Protein AF-A0A0D6AI55-F1 (afdb_monomer_lite)

Secondary structure (DSSP, 8-state):
-HHHHHHH-HHHHHHHHHHHHHHHHHHHHHHHHHHHHHHHHHHTT-GGGGHHHHHHHHTB-SS-B-TTTHHHHHHHHHHHHHHHHHHHHHHHHHHHHHHHHHHT-

Structure (mmCIF, N/CA/C/O backbone):
data_AF-A0A0D6AI55-F1
#
_entry.id   AF-A0A0D6AI55-F1
#
loop_
_atom_site.group_PDB
_atom_site.id
_atom_site.type_symbol
_atom_site.label_atom_id
_atom_site.label_alt_id
_atom_site.label_comp_id
_atom_site.label_asym_id
_atom_site.label_entity_id
_atom_site.label_seq_id
_atom_site.pdbx_PDB_ins_code
_atom_site.Cartn_x
_atom_site.Cartn_y
_atom_site.Cartn_z
_atom_site.occupancy
_atom_site.B_iso_or_equiv
_atom_site.auth_seq_id
_atom_site.auth_comp_id
_atom_site.auth_asym_id
_atom_site.auth_atom_id
_atom_site.pdbx_PDB_model_num
ATOM 1 N N . MET A 1 1 ? -14.470 15.682 18.096 1.00 45.25 1 MET A N 1
ATOM 2 C CA . MET A 1 1 ? -14.948 14.756 19.154 1.00 45.25 1 MET A CA 1
ATOM 3 C C . MET A 1 1 ? -15.449 13.388 18.642 1.00 45.25 1 MET A C 1
ATOM 5 O O . MET A 1 1 ? -15.304 12.420 19.370 1.00 45.25 1 MET A O 1
ATOM 9 N N . LYS A 1 2 ? -15.957 13.237 17.399 1.00 53.22 2 LYS A N 1
ATOM 10 C CA . LYS A 1 2 ? -16.385 11.923 16.842 1.00 53.22 2 LYS A CA 1
ATOM 11 C C . LYS A 1 2 ? -15.245 10.949 16.473 1.00 53.22 2 LYS A C 1
ATOM 13 O O . LYS A 1 2 ? -15.421 9.747 16.623 1.00 53.22 2 LYS A O 1
ATOM 18 N N . LEU A 1 3 ? -14.084 11.451 16.038 1.00 49.22 3 LEU A N 1
ATOM 19 C CA . LEU A 1 3 ? -12.944 10.617 15.608 1.00 49.22 3 LEU A CA 1
ATOM 20 C C . LEU A 1 3 ? -12.353 9.760 16.741 1.00 49.22 3 LEU A C 1
ATOM 22 O O . LEU A 1 3 ? -12.000 8.610 16.517 1.00 49.22 3 LEU A O 1
ATOM 26 N N . ILE A 1 4 ? -12.318 10.288 17.967 1.00 54.56 4 ILE A N 1
ATOM 27 C CA . ILE A 1 4 ? -11.790 9.577 19.144 1.00 54.56 4 ILE A CA 1
ATOM 28 C C . ILE A 1 4 ? -12.704 8.399 19.529 1.00 54.56 4 ILE A C 1
ATOM 30 O O . ILE A 1 4 ? -12.220 7.322 19.864 1.00 54.56 4 ILE A O 1
ATOM 34 N N . ASN A 1 5 ? -14.025 8.554 19.384 1.00 54.56 5 ASN A N 1
ATOM 35 C CA . ASN A 1 5 ? -14.988 7.478 19.650 1.00 54.56 5 ASN A CA 1
ATOM 36 C C . ASN A 1 5 ? -14.926 6.331 18.631 1.00 54.56 5 ASN A C 1
ATOM 38 O O . ASN A 1 5 ? -15.336 5.214 18.951 1.00 54.56 5 ASN A O 1
ATOM 42 N N . LEU A 1 6 ? -14.395 6.573 17.427 1.00 58.53 6 LEU A N 1
ATOM 43 C CA . LEU A 1 6 ? -14.207 5.521 16.429 1.00 58.53 6 LEU A CA 1
ATOM 44 C C . LEU A 1 6 ? -13.212 4.463 16.928 1.00 58.53 6 LEU A C 1
ATOM 46 O O . LEU A 1 6 ? -13.454 3.270 16.764 1.00 58.53 6 LEU A O 1
ATOM 50 N N . PHE A 1 7 ? -12.140 4.897 17.598 1.00 60.66 7 PHE A N 1
ATOM 51 C CA . PHE A 1 7 ? -11.102 4.008 18.125 1.00 60.66 7 PHE A CA 1
ATOM 52 C C . PHE A 1 7 ? -11.558 3.165 19.323 1.00 60.66 7 PHE A C 1
ATOM 54 O O . PHE A 1 7 ? -10.968 2.122 19.599 1.00 60.66 7 PHE A O 1
ATOM 61 N N . ASN A 1 8 ? -12.620 3.579 20.016 1.00 65.69 8 ASN A N 1
ATOM 62 C CA . ASN A 1 8 ? -13.104 2.878 21.205 1.00 65.69 8 ASN A CA 1
ATOM 63 C C . ASN A 1 8 ? -14.100 1.747 20.867 1.00 65.69 8 ASN A C 1
ATOM 65 O O . ASN A 1 8 ? -14.312 0.833 21.664 1.00 65.69 8 ASN A O 1
ATOM 69 N N . ASN A 1 9 ? -14.704 1.762 19.670 1.00 80.94 9 ASN A N 1
ATOM 70 C CA . ASN A 1 9 ? -15.678 0.753 19.244 1.00 80.94 9 ASN A CA 1
ATOM 71 C C . ASN A 1 9 ? -15.017 -0.379 18.439 1.00 80.94 9 ASN A C 1
ATOM 73 O O . ASN A 1 9 ? -14.918 -0.327 17.210 1.00 80.94 9 ASN A O 1
ATOM 77 N N . GLN A 1 10 ? -14.624 -1.452 19.133 1.00 81.38 10 GLN A N 1
ATOM 78 C CA . GLN A 1 10 ? -13.896 -2.579 18.533 1.00 81.38 10 GLN A CA 1
ATOM 79 C C . GLN A 1 10 ? -14.626 -3.234 17.348 1.00 81.38 10 GLN A C 1
ATOM 81 O O . GLN A 1 10 ? -13.990 -3.643 16.378 1.00 81.38 10 GLN A O 1
ATOM 86 N N . LYS A 1 11 ? -15.962 -3.351 17.404 1.00 86.12 11 LYS A N 1
ATOM 87 C CA . LYS A 1 11 ? -16.749 -3.985 16.330 1.00 86.12 11 LYS A CA 1
ATOM 88 C C . LYS A 1 11 ? -16.692 -3.156 15.049 1.00 86.12 11 LYS A C 1
ATOM 90 O O . LYS A 1 11 ? -16.495 -3.712 13.971 1.00 86.12 11 LYS A O 1
ATOM 95 N N . LEU A 1 12 ? -16.818 -1.837 15.185 1.00 87.38 12 LEU A N 1
ATOM 96 C CA . LEU A 1 12 ? -16.737 -0.909 14.063 1.00 87.38 12 LEU A CA 1
ATOM 97 C C . LEU A 1 12 ? -15.323 -0.869 13.474 1.00 87.38 12 LEU A C 1
ATOM 99 O O . LEU A 1 12 ? -15.184 -0.967 12.259 1.00 87.38 12 LEU A O 1
ATOM 103 N N . LEU A 1 13 ? -14.280 -0.822 14.311 1.00 88.19 13 LEU A N 1
ATOM 104 C CA . LEU A 1 13 ? -12.888 -0.890 13.846 1.00 88.19 13 LEU A CA 1
ATOM 105 C C . LEU A 1 13 ? -12.602 -2.163 13.043 1.00 88.19 13 LEU A C 1
ATOM 107 O O . LEU A 1 13 ? -12.014 -2.084 11.968 1.00 88.19 13 LEU A O 1
ATOM 111 N N . ARG A 1 14 ? -13.046 -3.333 13.526 1.00 90.44 14 ARG A N 1
ATOM 112 C CA . ARG A 1 14 ? -12.906 -4.605 12.791 1.00 90.44 14 ARG A CA 1
ATOM 113 C C . ARG A 1 14 ? -13.643 -4.571 11.457 1.00 90.44 14 ARG A C 1
ATOM 115 O O . ARG A 1 14 ? -13.119 -5.065 10.463 1.00 90.44 14 ARG A O 1
ATOM 122 N N . HIS A 1 15 ? -14.847 -4.001 11.435 1.00 92.19 15 HIS A N 1
ATOM 123 C CA . HIS A 1 15 ? -15.646 -3.893 10.220 1.00 92.19 15 HIS A CA 1
ATOM 124 C C . HIS A 1 15 ? -14.972 -2.993 9.176 1.00 92.19 15 HIS A C 1
ATOM 126 O O . HIS A 1 15 ? -14.776 -3.429 8.044 1.00 92.19 15 HIS A O 1
ATOM 132 N N . LEU A 1 16 ? -14.542 -1.794 9.583 1.00 91.38 16 LEU A N 1
ATOM 133 C CA . LEU A 1 16 ? -13.851 -0.838 8.717 1.00 91.38 16 LEU A CA 1
ATOM 134 C C . LEU A 1 16 ? -12.519 -1.391 8.209 1.00 91.38 16 LEU A C 1
ATOM 136 O O . LEU A 1 16 ? -12.269 -1.351 7.008 1.00 91.38 16 LEU A O 1
ATOM 140 N N . HIS A 1 17 ? -11.692 -1.962 9.092 1.00 92.94 17 HIS A N 1
ATOM 141 C CA . HIS A 1 17 ? -10.429 -2.585 8.692 1.00 92.94 17 HIS A CA 1
ATOM 142 C C . HIS A 1 17 ? -10.665 -3.679 7.646 1.00 92.94 17 HIS A C 1
ATOM 144 O O . HIS A 1 17 ? -10.012 -3.687 6.611 1.00 92.94 17 HIS A O 1
ATOM 150 N N . ARG A 1 18 ? -11.654 -4.557 7.858 1.00 93.81 18 ARG A N 1
ATOM 151 C CA . ARG A 1 18 ? -11.973 -5.644 6.922 1.00 93.81 18 ARG A CA 1
ATOM 152 C C . ARG A 1 18 ? -12.453 -5.146 5.556 1.00 93.81 18 ARG A C 1
ATOM 154 O O . ARG A 1 18 ? -12.178 -5.801 4.559 1.00 93.81 18 ARG A O 1
ATOM 161 N N . GLN A 1 19 ? -13.176 -4.029 5.502 1.00 94.31 19 GLN A N 1
ATOM 162 C CA . GLN A 1 19 ? -13.644 -3.442 4.240 1.00 94.31 19 GLN A CA 1
ATOM 163 C C . GLN A 1 19 ? -12.528 -2.714 3.487 1.00 94.31 19 GLN A C 1
ATOM 165 O O . GLN A 1 19 ? -12.413 -2.859 2.273 1.00 94.31 19 GLN A O 1
ATOM 170 N N . LEU A 1 20 ? -11.701 -1.946 4.200 1.00 93.69 20 LEU A N 1
ATOM 171 C CA . LEU A 1 20 ? -10.631 -1.146 3.601 1.00 93.69 20 LEU A CA 1
ATOM 172 C C . LEU A 1 20 ? -9.410 -1.986 3.216 1.00 93.69 20 LEU A C 1
ATOM 174 O O . LEU A 1 20 ? -8.753 -1.668 2.228 1.00 93.69 20 LEU A O 1
ATOM 178 N N . ALA A 1 21 ? -9.132 -3.065 3.955 1.00 94.44 21 ALA A N 1
ATOM 179 C CA . ALA A 1 21 ? -7.999 -3.956 3.718 1.00 94.44 21 ALA A CA 1
ATOM 180 C C . ALA A 1 21 ? -7.857 -4.398 2.259 1.00 94.44 21 ALA A C 1
ATOM 182 O O . ALA A 1 21 ? -6.824 -4.083 1.687 1.00 94.44 21 ALA A O 1
ATOM 183 N N . PRO A 1 22 ? -8.835 -5.042 1.599 1.00 93.75 22 PRO A N 1
ATOM 184 C CA . PRO A 1 22 ? -8.646 -5.491 0.218 1.00 93.75 22 PRO A CA 1
ATOM 185 C C . PRO A 1 22 ? -8.391 -4.334 -0.761 1.00 93.75 22 PRO A C 1
ATOM 187 O O . PRO A 1 22 ? -7.560 -4.466 -1.653 1.00 93.75 22 PRO A O 1
ATOM 190 N N . ILE A 1 23 ? -9.052 -3.188 -0.565 1.00 93.81 23 ILE A N 1
ATOM 191 C CA . ILE A 1 23 ? -8.925 -2.015 -1.444 1.00 93.81 23 ILE A CA 1
ATOM 192 C C . ILE A 1 23 ? -7.533 -1.385 -1.329 1.00 93.81 23 ILE A C 1
ATOM 194 O O . ILE A 1 23 ? -6.952 -0.984 -2.331 1.00 93.81 23 ILE A O 1
ATOM 198 N N . MET A 1 24 ? -6.999 -1.294 -0.111 1.00 94.69 24 MET A N 1
ATOM 199 C CA . MET A 1 24 ? -5.692 -0.691 0.161 1.00 94.69 24 MET A CA 1
ATOM 200 C C . MET A 1 24 ? -4.541 -1.677 -0.061 1.00 94.69 24 MET A C 1
ATOM 202 O O . MET A 1 24 ? -3.487 -1.289 -0.548 1.00 94.69 24 MET A O 1
ATOM 206 N N . LEU A 1 25 ? -4.728 -2.955 0.270 1.00 95.81 25 LEU A N 1
ATOM 207 C CA . LEU A 1 25 ? -3.690 -3.982 0.187 1.00 95.81 25 LEU A CA 1
ATOM 208 C C . LEU A 1 25 ? -3.382 -4.372 -1.262 1.00 95.81 25 LEU A C 1
ATOM 210 O O . LEU A 1 25 ? -2.232 -4.648 -1.579 1.00 95.81 25 LEU A O 1
ATOM 214 N N . LEU A 1 26 ? -4.382 -4.372 -2.147 1.00 94.94 26 LEU A N 1
ATOM 215 C CA . LEU A 1 26 ? -4.201 -4.707 -3.560 1.00 94.94 26 LEU A CA 1
ATOM 216 C C . LEU A 1 26 ? -3.136 -3.830 -4.253 1.00 94.94 26 LEU A C 1
ATOM 218 O O . LEU A 1 26 ? -2.168 -4.396 -4.765 1.00 94.94 26 LEU A O 1
ATOM 222 N N . PRO A 1 27 ? -3.232 -2.485 -4.259 1.00 93.56 27 PRO A N 1
ATOM 223 C CA . PRO A 1 27 ? -2.210 -1.643 -4.880 1.00 93.56 27 PRO A CA 1
ATOM 224 C C . PRO A 1 27 ? -0.860 -1.733 -4.150 1.00 93.56 27 PRO A C 1
ATOM 226 O O . PRO A 1 27 ? 0.185 -1.734 -4.804 1.00 93.56 27 PRO A O 1
ATOM 229 N N . ILE A 1 28 ? -0.856 -1.912 -2.822 1.00 96.56 28 ILE A N 1
ATOM 230 C CA . ILE A 1 28 ? 0.376 -2.103 -2.039 1.00 96.56 28 ILE A CA 1
ATOM 231 C C . ILE A 1 28 ? 1.111 -3.366 -2.495 1.00 96.56 28 ILE A C 1
ATOM 233 O O . ILE A 1 28 ? 2.317 -3.318 -2.725 1.00 96.56 28 ILE A O 1
ATOM 237 N N . LEU A 1 29 ? 0.399 -4.481 -2.672 1.00 96.94 29 LEU A N 1
ATOM 238 C CA . LEU A 1 29 ? 0.986 -5.736 -3.141 1.00 96.94 29 LEU A CA 1
ATOM 239 C C . LEU A 1 29 ? 1.528 -5.608 -4.560 1.00 96.94 29 LEU A C 1
ATOM 241 O O . LEU A 1 29 ? 2.645 -6.048 -4.813 1.00 96.94 29 LEU A O 1
ATOM 245 N N . ILE A 1 30 ? 0.782 -4.974 -5.469 1.00 95.75 30 ILE A N 1
ATOM 246 C CA . ILE A 1 30 ? 1.271 -4.721 -6.831 1.00 95.75 30 ILE A CA 1
ATOM 247 C C . ILE A 1 30 ? 2.583 -3.940 -6.769 1.00 95.75 30 ILE A C 1
ATOM 249 O O . ILE A 1 30 ? 3.557 -4.343 -7.389 1.00 95.75 30 ILE A O 1
ATOM 253 N N . THR A 1 31 ? 2.624 -2.868 -5.980 1.00 96.25 31 THR A N 1
ATOM 254 C CA . THR A 1 31 ? 3.799 -1.996 -5.825 1.00 96.25 31 THR A CA 1
ATOM 255 C C . THR A 1 31 ? 4.992 -2.739 -5.225 1.00 96.25 31 THR A C 1
ATOM 257 O O . THR A 1 31 ? 6.123 -2.562 -5.678 1.00 96.25 31 THR A O 1
ATOM 260 N N . LEU A 1 32 ? 4.740 -3.598 -4.234 1.00 97.19 32 LEU A N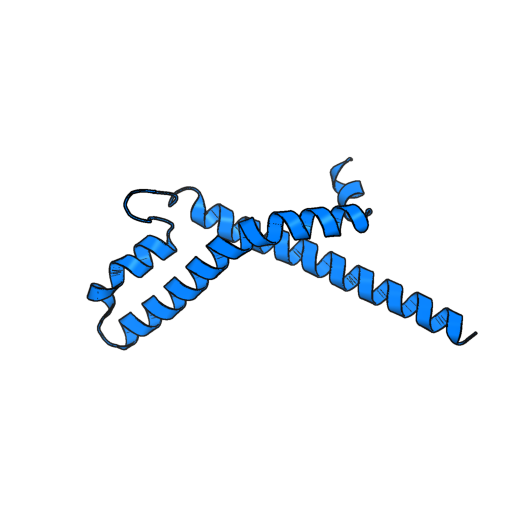 1
ATOM 261 C CA . LEU A 1 32 ? 5.747 -4.456 -3.616 1.00 97.19 32 LEU A CA 1
ATOM 262 C C . LEU A 1 32 ? 6.352 -5.414 -4.648 1.00 97.19 32 LEU A C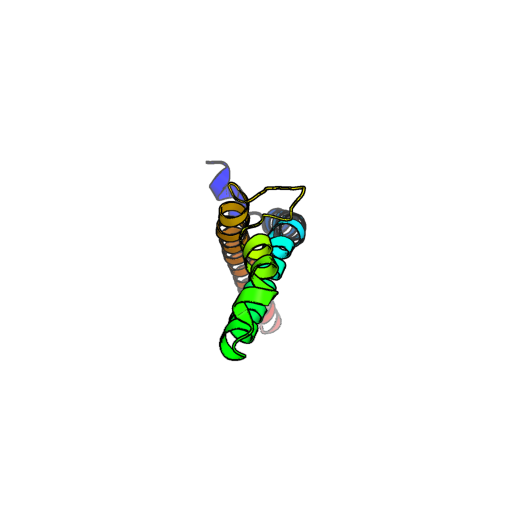 1
ATOM 264 O O . LEU A 1 32 ? 7.569 -5.455 -4.809 1.00 97.19 32 LEU A O 1
ATOM 268 N N . PHE A 1 33 ? 5.512 -6.162 -5.367 1.00 97.88 33 PHE A N 1
ATOM 269 C CA . PHE A 1 33 ? 5.983 -7.148 -6.337 1.00 97.88 33 PHE A CA 1
ATOM 270 C C . PHE A 1 33 ? 6.673 -6.502 -7.536 1.00 97.88 33 PHE A C 1
ATOM 272 O O . PHE A 1 33 ? 7.732 -6.974 -7.941 1.00 97.88 33 PHE A O 1
ATOM 279 N N . THR A 1 34 ? 6.129 -5.415 -8.087 1.00 97.06 34 THR A N 1
ATOM 280 C CA . THR A 1 34 ? 6.768 -4.713 -9.208 1.00 97.06 34 THR A CA 1
ATOM 281 C C . THR A 1 34 ? 8.103 -4.106 -8.803 1.00 97.06 34 THR A C 1
ATOM 283 O O . THR A 1 34 ? 9.038 -4.175 -9.590 1.00 97.06 34 THR A O 1
ATOM 286 N N . GLY A 1 35 ? 8.228 -3.586 -7.576 1.00 96.12 35 GLY A N 1
ATOM 287 C CA . GLY A 1 35 ? 9.501 -3.100 -7.043 1.00 96.12 35 GLY A CA 1
ATOM 288 C C . GLY A 1 35 ? 10.540 -4.216 -6.925 1.00 96.12 35 GLY A C 1
ATOM 289 O O . GLY A 1 35 ? 11.638 -4.085 -7.459 1.00 96.12 35 GLY A O 1
ATOM 290 N N . ILE A 1 36 ? 10.173 -5.343 -6.301 1.00 97.88 36 ILE A N 1
ATOM 291 C CA . ILE A 1 36 ? 11.064 -6.507 -6.149 1.00 97.88 36 ILE A CA 1
ATOM 292 C C . ILE A 1 36 ? 11.489 -7.055 -7.516 1.00 97.88 36 ILE A C 1
ATOM 294 O O . ILE A 1 36 ? 12.672 -7.290 -7.747 1.00 97.88 36 ILE A O 1
ATOM 298 N N . PHE A 1 37 ? 10.552 -7.257 -8.443 1.00 97.69 37 PHE A N 1
ATOM 299 C CA . PHE A 1 37 ? 10.875 -7.803 -9.761 1.00 97.69 37 PHE A CA 1
ATOM 300 C C . PHE A 1 37 ? 11.674 -6.834 -10.629 1.00 97.69 37 PHE A C 1
ATOM 302 O O . PHE A 1 37 ? 12.525 -7.284 -11.394 1.00 97.69 37 PHE A O 1
ATOM 309 N N . PHE A 1 38 ? 11.439 -5.526 -10.512 1.00 97.12 38 PHE A N 1
ATOM 310 C CA . PHE A 1 38 ? 12.215 -4.536 -11.250 1.00 97.12 38 PHE A CA 1
ATOM 311 C C . PHE A 1 38 ? 13.662 -4.505 -10.756 1.00 97.12 38 PHE A C 1
ATOM 313 O O . PHE A 1 38 ? 14.582 -4.526 -11.569 1.00 97.12 38 PHE A O 1
ATOM 320 N N . GLU A 1 39 ? 13.866 -4.573 -9.440 1.00 96.69 39 GLU A N 1
ATOM 321 C CA . GLU A 1 39 ? 15.198 -4.685 -8.845 1.00 96.69 39 GLU A CA 1
ATOM 322 C C . GLU A 1 39 ? 15.916 -5.962 -9.311 1.00 96.69 39 GLU A C 1
ATOM 324 O O . GLU A 1 39 ? 17.080 -5.925 -9.708 1.00 96.69 39 GLU A O 1
ATOM 329 N N . LEU A 1 40 ? 15.221 -7.103 -9.356 1.00 97.50 40 LEU A N 1
ATOM 330 C CA . LEU A 1 40 ? 15.787 -8.337 -9.911 1.00 97.50 40 LEU A CA 1
ATOM 331 C C . LEU A 1 40 ? 16.149 -8.197 -11.397 1.00 97.50 40 LEU A C 1
ATOM 333 O O . LEU A 1 40 ? 17.185 -8.705 -11.820 1.00 97.50 40 LEU A O 1
ATOM 337 N N . ALA A 1 41 ? 15.330 -7.502 -12.189 1.00 96.56 41 ALA A N 1
ATOM 338 C CA . ALA A 1 41 ? 15.607 -7.260 -13.602 1.00 96.56 41 ALA A CA 1
ATOM 339 C C . ALA A 1 41 ? 16.844 -6.375 -13.809 1.00 96.56 41 ALA A C 1
ATOM 341 O O . ALA A 1 41 ? 17.652 -6.673 -14.689 1.00 96.56 41 ALA A O 1
ATOM 342 N N . ILE A 1 42 ? 17.017 -5.330 -12.993 1.00 96.50 42 ILE A N 1
ATOM 343 C CA . ILE A 1 42 ? 18.224 -4.491 -12.998 1.00 96.50 42 ILE A CA 1
ATOM 344 C C . ILE A 1 42 ? 19.456 -5.342 -12.686 1.00 96.50 42 ILE A C 1
ATOM 346 O O . ILE A 1 42 ? 20.426 -5.306 -13.435 1.00 96.50 42 ILE A O 1
ATOM 350 N N . ASN A 1 43 ? 19.397 -6.167 -11.638 1.00 97.31 43 ASN A N 1
ATOM 351 C CA . ASN A 1 43 ? 20.517 -7.023 -11.235 1.00 97.31 43 ASN A CA 1
ATOM 352 C C . ASN A 1 43 ? 20.895 -8.088 -12.284 1.00 97.31 43 ASN A C 1
ATOM 354 O O . ASN A 1 43 ? 21.999 -8.624 -12.250 1.00 97.31 43 ASN A O 1
ATOM 358 N N . MET A 1 44 ? 20.000 -8.395 -13.227 1.00 96.31 44 MET A N 1
ATOM 359 C CA . MET A 1 44 ? 20.254 -9.293 -14.361 1.00 96.31 44 MET A CA 1
ATOM 360 C C . MET A 1 44 ? 20.658 -8.559 -15.650 1.00 96.31 44 MET A C 1
ATOM 362 O O . MET A 1 44 ? 20.652 -9.188 -16.708 1.00 96.31 44 MET A O 1
ATOM 366 N N . ASP A 1 45 ? 20.947 -7.255 -15.585 1.00 94.69 45 ASP A N 1
ATOM 367 C CA . ASP A 1 45 ? 21.230 -6.387 -16.742 1.00 94.69 45 ASP A CA 1
ATOM 368 C C . ASP A 1 45 ? 20.088 -6.369 -17.780 1.00 94.69 45 ASP A C 1
ATOM 370 O O . ASP A 1 45 ? 20.276 -6.261 -18.989 1.00 94.69 45 ASP A O 1
ATOM 374 N N . LYS A 1 46 ? 18.846 -6.531 -17.305 1.00 94.88 46 LYS A N 1
ATOM 375 C CA . LYS A 1 46 ? 17.625 -6.545 -18.128 1.00 94.88 46 LYS A CA 1
ATOM 376 C C . LYS A 1 46 ? 16.691 -5.377 -17.827 1.00 94.88 46 LYS A C 1
ATOM 378 O O . LYS A 1 46 ? 15.577 -5.376 -18.343 1.00 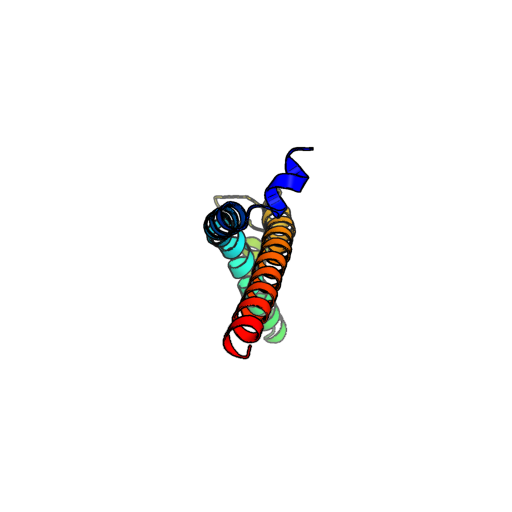94.88 46 LYS A O 1
ATOM 383 N N . GLY A 1 47 ? 17.107 -4.401 -17.018 1.00 91.75 47 GLY A N 1
ATOM 384 C CA . GLY A 1 47 ? 16.255 -3.304 -16.537 1.00 91.75 47 GLY A CA 1
ATOM 385 C C . GLY A 1 47 ? 15.457 -2.604 -17.645 1.00 91.75 47 GLY A C 1
ATOM 386 O O . GLY A 1 47 ? 14.247 -2.419 -17.504 1.00 91.75 47 GLY A O 1
ATOM 387 N N . ASP A 1 48 ? 16.097 -2.333 -18.784 1.00 93.50 48 ASP A N 1
ATOM 388 C CA . ASP A 1 48 ? 15.477 -1.662 -19.935 1.00 93.50 48 ASP A CA 1
ATOM 389 C C . ASP A 1 48 ? 14.289 -2.440 -20.522 1.00 93.50 48 ASP A C 1
ATOM 391 O O . ASP A 1 48 ? 13.269 -1.854 -20.891 1.00 93.50 48 ASP A O 1
ATOM 395 N N . ASN A 1 49 ? 14.357 -3.775 -20.525 1.00 95.00 49 ASN A N 1
ATOM 396 C CA . ASN A 1 49 ? 13.269 -4.636 -21.005 1.00 95.00 49 ASN A CA 1
ATOM 397 C C . ASN A 1 49 ? 12.058 -4.645 -20.053 1.00 95.00 49 ASN A C 1
ATOM 399 O O . ASN A 1 49 ? 10.961 -5.060 -20.432 1.00 95.00 49 ASN A O 1
ATOM 403 N N . PHE A 1 50 ? 12.247 -4.200 -18.809 1.00 95.81 50 PHE A N 1
ATOM 404 C CA . PHE A 1 50 ? 11.255 -4.265 -17.738 1.00 95.81 50 PHE A CA 1
ATOM 405 C C . PHE A 1 50 ? 10.826 -2.885 -17.223 1.00 95.81 50 PHE A C 1
ATOM 407 O O . PHE A 1 50 ? 10.195 -2.795 -16.173 1.00 95.81 50 PHE A O 1
ATOM 414 N N . LEU A 1 51 ? 11.052 -1.804 -17.980 1.00 94.94 51 LEU A N 1
ATOM 415 C CA . LEU A 1 51 ? 10.572 -0.456 -17.626 1.00 94.94 51 LEU A CA 1
ATOM 416 C C . LEU A 1 51 ? 9.051 -0.386 -17.398 1.00 94.94 51 LEU A C 1
ATOM 418 O O . LEU A 1 51 ? 8.568 0.448 -16.633 1.00 94.94 51 LEU A O 1
ATOM 422 N N . TRP A 1 52 ? 8.285 -1.294 -18.006 1.00 94.12 52 TRP A N 1
ATOM 423 C CA . TRP A 1 52 ? 6.846 -1.416 -17.773 1.00 94.12 52 TRP A CA 1
ATOM 424 C C . TRP A 1 52 ? 6.496 -1.826 -16.328 1.00 94.12 52 TRP A C 1
ATOM 426 O O . TRP A 1 52 ? 5.458 -1.386 -15.830 1.00 94.12 52 TRP A O 1
ATOM 436 N N . LEU A 1 53 ? 7.364 -2.565 -15.614 1.00 95.75 53 LEU A N 1
ATOM 437 C CA . LEU A 1 53 ? 7.196 -2.830 -14.173 1.00 95.75 53 LEU A CA 1
ATOM 438 C C . LEU A 1 53 ? 7.239 -1.529 -13.389 1.00 95.75 53 LEU A C 1
ATOM 440 O O . LEU A 1 53 ? 6.438 -1.336 -12.479 1.00 95.75 53 LEU A O 1
ATOM 444 N N . LEU A 1 54 ? 8.159 -0.634 -13.749 1.00 94.94 54 LEU A N 1
ATOM 445 C CA . LEU A 1 54 ? 8.300 0.653 -13.090 1.00 94.94 54 LEU A CA 1
ATOM 446 C C . LEU A 1 54 ? 7.094 1.563 -13.383 1.00 94.94 54 LEU A C 1
ATOM 448 O O . LEU A 1 54 ? 6.627 2.268 -12.489 1.00 94.94 54 LEU A O 1
ATOM 452 N N . SER A 1 55 ? 6.527 1.505 -14.593 1.00 94.94 55 SER A N 1
ATOM 453 C CA . SER A 1 55 ? 5.251 2.171 -14.892 1.00 94.94 55 SER A CA 1
ATOM 454 C C . SER A 1 55 ? 4.113 1.639 -14.017 1.00 94.94 55 SER A C 1
ATOM 456 O O . SER A 1 55 ? 3.415 2.430 -13.381 1.00 94.94 55 SER A O 1
ATOM 458 N N . TRP A 1 56 ? 3.966 0.316 -13.890 1.00 95.50 56 TRP A N 1
ATOM 459 C CA . TRP A 1 56 ? 2.950 -0.290 -13.017 1.00 95.50 56 TRP A CA 1
ATOM 460 C C . TRP A 1 56 ? 3.186 0.021 -11.537 1.00 95.50 56 TRP A C 1
ATOM 462 O O . TRP A 1 56 ? 2.235 0.289 -10.807 1.00 95.50 56 TRP A O 1
ATOM 472 N N . HIS A 1 57 ? 4.445 0.045 -11.095 1.00 95.88 57 HIS A N 1
ATOM 473 C CA . HIS A 1 57 ? 4.841 0.435 -9.741 1.00 95.88 57 HIS A CA 1
ATOM 474 C C . HIS A 1 57 ? 4.363 1.846 -9.388 1.00 95.88 57 HIS A C 1
ATOM 476 O O . HIS A 1 57 ? 3.891 2.083 -8.277 1.00 95.88 57 HIS A O 1
ATOM 482 N N . ARG A 1 58 ? 4.429 2.778 -10.344 1.00 95.19 58 ARG A N 1
ATOM 483 C CA . ARG A 1 58 ? 3.922 4.142 -10.164 1.00 95.19 58 ARG A CA 1
ATOM 484 C C . ARG A 1 58 ? 2.405 4.258 -10.323 1.00 95.19 58 ARG A C 1
ATOM 486 O O . ARG A 1 58 ? 1.865 5.312 -10.020 1.00 95.19 58 ARG A O 1
ATOM 493 N N . GLY A 1 59 ? 1.704 3.207 -10.748 1.00 95.12 59 GLY A N 1
ATOM 494 C CA . GLY A 1 59 ? 0.260 3.237 -11.006 1.00 95.12 59 GLY A CA 1
ATOM 495 C C . GLY A 1 59 ? -0.112 3.687 -12.420 1.00 95.12 59 GLY A C 1
ATOM 496 O O . GLY A 1 59 ? -1.255 4.069 -12.668 1.00 95.12 59 GLY A O 1
ATOM 497 N N . ASN A 1 60 ? 0.838 3.660 -13.353 1.00 95.62 60 ASN A N 1
ATOM 498 C CA . ASN A 1 60 ? 0.577 3.855 -14.771 1.00 95.62 60 ASN A CA 1
ATOM 499 C C . ASN A 1 60 ? 0.414 2.489 -15.454 1.00 95.62 60 ASN A C 1
ATOM 501 O O . ASN A 1 60 ? 1.390 1.798 -15.748 1.00 95.62 60 ASN A O 1
ATOM 505 N N . PHE A 1 61 ? -0.835 2.113 -15.727 1.00 93.00 61 PHE A N 1
ATOM 506 C CA . PHE A 1 61 ? -1.207 0.850 -16.372 1.00 93.00 61 PHE A CA 1
ATOM 507 C C . PHE A 1 61 ? -1.440 1.006 -17.885 1.00 93.00 61 PHE A C 1
ATOM 509 O O . PHE A 1 61 ? -2.186 0.237 -18.492 1.00 93.00 61 PHE A O 1
ATOM 516 N N . GLY A 1 62 ? -0.842 2.023 -18.512 1.00 90.25 62 GLY A N 1
ATOM 517 C CA . GLY A 1 62 ? -1.035 2.338 -19.926 1.00 90.25 62 GLY A CA 1
ATOM 518 C C . GLY A 1 62 ? -2.323 3.124 -20.156 1.00 90.25 62 GLY A C 1
ATOM 519 O O . GLY A 1 62 ? -2.296 4.350 -20.189 1.00 90.25 62 GLY A O 1
ATOM 520 N N . LEU A 1 63 ? -3.460 2.432 -20.291 1.00 90.06 63 LEU A N 1
ATOM 521 C CA . LEU A 1 63 ? -4.765 3.075 -20.534 1.00 90.06 63 LEU A CA 1
ATOM 522 C C . LEU A 1 63 ? -5.295 3.829 -19.307 1.00 90.06 63 LEU A C 1
ATOM 524 O O . LEU A 1 63 ? -6.046 4.793 -19.440 1.00 90.06 63 LEU A O 1
ATOM 528 N N . ILE A 1 64 ? -4.918 3.373 -18.112 1.00 92.44 64 ILE A N 1
ATOM 529 C CA . ILE A 1 64 ? -5.353 3.938 -16.836 1.00 92.44 64 ILE A CA 1
ATOM 530 C C . ILE A 1 64 ? -4.131 4.541 -16.152 1.00 92.44 64 ILE A C 1
ATOM 532 O O . ILE A 1 64 ? -3.217 3.817 -15.751 1.00 92.44 64 ILE A O 1
ATOM 536 N N . ASN A 1 65 ? -4.133 5.864 -15.995 1.00 93.94 65 ASN A N 1
ATOM 537 C CA . ASN A 1 65 ? -3.072 6.579 -15.302 1.00 93.94 65 ASN A CA 1
ATOM 538 C C . ASN A 1 65 ? -3.538 7.023 -13.909 1.00 93.94 65 ASN A C 1
ATOM 540 O O . ASN A 1 65 ? -4.284 7.991 -13.762 1.00 93.94 65 ASN A O 1
ATOM 544 N N . LEU A 1 66 ? -3.080 6.307 -12.883 1.00 94.19 66 LEU A N 1
ATOM 545 C CA . LEU A 1 66 ? -3.326 6.615 -11.475 1.00 94.19 66 LEU A CA 1
ATOM 546 C C . LEU A 1 66 ? -2.101 7.247 -10.805 1.00 94.19 66 LEU A C 1
ATOM 548 O O . LEU A 1 66 ? -2.130 7.450 -9.597 1.00 94.19 66 LEU A O 1
ATOM 552 N N . GLU A 1 67 ? -1.053 7.604 -11.550 1.00 94.56 67 GLU A N 1
ATOM 553 C CA . GLU A 1 67 ? 0.264 8.008 -11.029 1.00 94.56 67 GLU A CA 1
ATOM 554 C C . GLU A 1 67 ? 0.208 9.142 -10.002 1.00 94.56 67 GLU A C 1
ATOM 556 O O . GLU A 1 67 ? 0.959 9.157 -9.030 1.00 94.56 67 GLU A O 1
ATOM 561 N N . LYS A 1 68 ? -0.763 10.050 -10.143 1.00 93.69 68 LYS A N 1
ATOM 562 C CA . LYS A 1 68 ? -0.981 11.138 -9.186 1.00 93.69 68 LYS A CA 1
ATOM 563 C C . LYS A 1 68 ? -1.541 10.675 -7.838 1.00 93.69 68 LYS A C 1
ATOM 565 O O . LYS A 1 68 ? -1.246 11.297 -6.827 1.00 93.69 68 LYS A O 1
ATOM 570 N N . PHE A 1 69 ? -2.376 9.639 -7.808 1.00 93.31 69 PHE A N 1
ATOM 571 C CA . PHE A 1 69 ? -3.105 9.203 -6.607 1.00 93.31 69 PHE A CA 1
ATOM 572 C C . PHE A 1 69 ? -2.558 7.906 -6.013 1.00 93.31 69 PHE A C 1
ATOM 574 O O . PHE A 1 69 ? -2.675 7.678 -4.811 1.00 93.31 69 PHE A O 1
ATOM 581 N N . TYR A 1 70 ? -1.950 7.068 -6.843 1.00 93.00 70 TYR A N 1
ATOM 582 C CA . TYR A 1 70 ? -1.483 5.735 -6.499 1.00 93.00 70 TYR A CA 1
ATOM 583 C C . TYR A 1 70 ? -0.452 5.733 -5.354 1.00 93.00 70 TYR A C 1
ATOM 585 O O . TYR A 1 70 ? -0.650 4.983 -4.395 1.00 93.00 70 TYR A O 1
ATOM 593 N N . PRO A 1 71 ? 0.564 6.625 -5.331 1.00 93.50 71 PRO A N 1
ATOM 594 C CA . PRO A 1 71 ? 1.495 6.700 -4.203 1.00 93.50 71 PRO A CA 1
ATOM 595 C C . PRO A 1 71 ? 0.813 7.092 -2.887 1.00 93.50 71 PRO A C 1
ATOM 597 O O . PRO A 1 71 ? 1.143 6.551 -1.832 1.00 93.50 71 PRO A O 1
ATOM 600 N N . PHE A 1 72 ? -0.178 7.990 -2.936 1.00 94.44 72 PHE A N 1
ATOM 601 C CA . PHE A 1 72 ? -0.946 8.376 -1.750 1.00 94.44 72 PHE A CA 1
ATOM 602 C C . PHE A 1 72 ? -1.829 7.230 -1.257 1.00 94.44 72 PHE A C 1
ATOM 604 O O . PHE A 1 72 ? -1.899 7.000 -0.052 1.00 94.44 72 PHE A O 1
ATOM 611 N N . LEU A 1 73 ? -2.467 6.488 -2.168 1.00 94.00 73 LEU A N 1
ATOM 612 C CA . LEU A 1 73 ? -3.268 5.315 -1.821 1.00 94.00 73 LEU A CA 1
ATOM 613 C C . LEU A 1 73 ? -2.413 4.245 -1.134 1.00 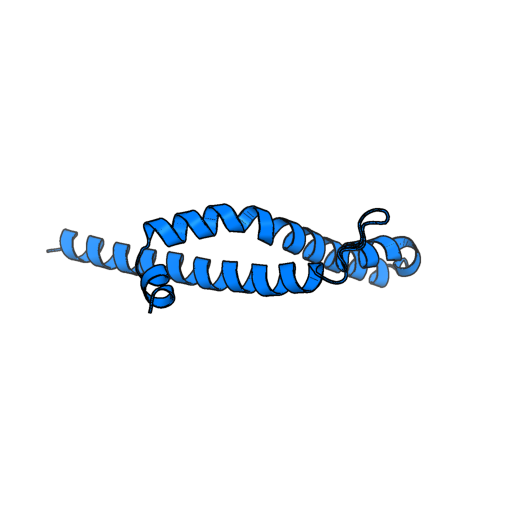94.00 73 LEU A C 1
ATOM 615 O O . LEU A 1 73 ? -2.832 3.706 -0.113 1.00 94.00 73 LEU A O 1
ATOM 619 N N . ASN A 1 74 ? -1.199 4.002 -1.632 1.00 95.62 74 ASN A N 1
ATOM 620 C CA . ASN A 1 74 ? -0.244 3.096 -1.000 1.00 95.62 74 ASN A CA 1
ATOM 621 C C . ASN A 1 74 ? 0.203 3.595 0.377 1.00 95.62 74 ASN A C 1
ATOM 623 O O . ASN A 1 74 ? 0.108 2.858 1.356 1.00 95.62 74 ASN A O 1
ATOM 627 N N . GLY A 1 75 ? 0.659 4.847 0.473 1.00 95.81 75 GLY A N 1
ATOM 628 C CA . GLY A 1 75 ? 1.185 5.411 1.718 1.00 95.81 75 GLY A CA 1
ATOM 629 C C . GLY A 1 75 ? 0.125 5.511 2.815 1.00 95.8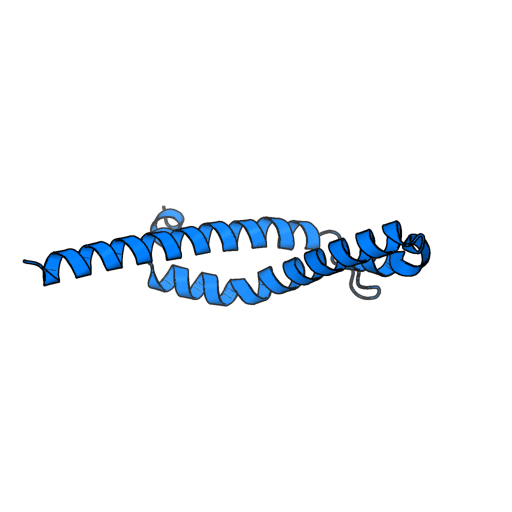1 75 GLY A C 1
ATOM 630 O O . GLY A 1 75 ? 0.294 4.959 3.904 1.00 95.81 75 GLY A O 1
ATOM 631 N N . PHE A 1 76 ? -1.005 6.164 2.527 1.00 96.50 76 PHE A N 1
ATOM 632 C CA . PHE A 1 76 ? -2.104 6.275 3.486 1.00 96.50 76 PHE A CA 1
ATOM 633 C C . PHE A 1 76 ? -2.768 4.930 3.748 1.00 96.50 76 PHE A C 1
ATOM 635 O O . PHE A 1 76 ? -3.112 4.647 4.893 1.00 96.50 76 PHE A O 1
ATOM 642 N N . GLY A 1 77 ? -2.928 4.093 2.722 1.00 95.56 77 GLY A N 1
ATOM 643 C CA . GLY A 1 77 ? -3.508 2.767 2.877 1.00 95.56 77 GLY A CA 1
ATOM 644 C C . GLY A 1 77 ? -2.690 1.909 3.833 1.00 95.56 77 GLY A C 1
ATOM 645 O O . GLY A 1 77 ? -3.230 1.376 4.801 1.00 95.56 77 GLY A O 1
ATOM 646 N N . LEU A 1 78 ? -1.372 1.859 3.636 1.00 96.81 78 LEU A N 1
ATOM 647 C CA . LEU A 1 78 ? -0.466 1.126 4.514 1.00 96.81 78 LEU A CA 1
ATOM 648 C C . LEU A 1 78 ? -0.526 1.660 5.947 1.00 96.81 78 LEU A C 1
ATOM 650 O O . LEU A 1 78 ? -0.635 0.877 6.890 1.00 96.81 78 LEU A O 1
ATOM 654 N N . LEU A 1 79 ? -0.505 2.983 6.118 1.00 96.81 79 LEU A N 1
ATOM 655 C CA . LEU A 1 79 ? -0.563 3.622 7.431 1.00 96.81 79 LEU A CA 1
ATOM 656 C C . LEU A 1 79 ? -1.879 3.298 8.155 1.00 96.81 79 LEU A C 1
ATOM 658 O O . LEU A 1 79 ? -1.859 2.871 9.311 1.00 96.81 79 LEU A O 1
ATOM 662 N N . ILE A 1 80 ? -3.021 3.436 7.476 1.00 94.31 80 ILE A N 1
ATOM 663 C CA . ILE A 1 80 ? -4.347 3.140 8.034 1.00 94.31 80 ILE A CA 1
ATOM 664 C C . ILE A 1 80 ? -4.441 1.665 8.426 1.00 94.31 80 ILE A C 1
ATOM 666 O O . ILE A 1 80 ? -4.869 1.360 9.545 1.00 94.31 80 ILE A O 1
ATOM 670 N N . LEU A 1 81 ? -4.030 0.748 7.546 1.00 95.38 81 LEU A N 1
ATOM 671 C CA . LEU A 1 81 ? -4.063 -0.689 7.821 1.00 95.38 81 LEU A CA 1
ATOM 672 C C . LEU A 1 81 ? -3.136 -1.077 8.971 1.00 95.38 81 LEU A C 1
ATOM 674 O O . LEU A 1 81 ? -3.538 -1.866 9.823 1.00 95.38 81 LEU A O 1
ATOM 678 N N . THR A 1 82 ? -1.949 -0.479 9.049 1.00 96.44 82 THR A N 1
ATOM 679 C CA . THR A 1 82 ? -0.981 -0.740 10.121 1.00 96.44 82 THR A CA 1
ATOM 680 C C . THR A 1 82 ? -1.519 -0.274 11.470 1.00 96.44 82 THR A C 1
ATOM 682 O O . THR A 1 82 ? -1.595 -1.065 12.408 1.00 96.44 82 THR A O 1
ATOM 685 N N . ILE A 1 83 ? -1.975 0.979 11.574 1.00 94.75 83 ILE A N 1
ATOM 686 C CA . ILE A 1 83 ? -2.500 1.527 12.833 1.00 94.75 83 ILE A CA 1
ATOM 687 C C . ILE A 1 83 ? -3.750 0.763 13.284 1.00 94.75 83 ILE A C 1
ATOM 689 O O . ILE A 1 83 ? -3.873 0.395 14.454 1.00 94.75 83 ILE A O 1
ATOM 693 N N . SER A 1 84 ? -4.689 0.503 12.371 1.00 92.38 84 SER A N 1
ATOM 694 C CA . SER A 1 84 ? -5.907 -0.244 12.708 1.00 92.38 84 SER A CA 1
ATOM 695 C C . SER A 1 84 ? -5.610 -1.701 13.073 1.00 92.38 84 SER A C 1
ATOM 697 O O . SER A 1 84 ? -6.170 -2.196 14.050 1.00 92.38 84 SER A O 1
ATOM 699 N N . GLY A 1 85 ? -4.686 -2.363 12.373 1.00 93.56 85 GLY A N 1
ATOM 700 C CA . GLY A 1 85 ? -4.226 -3.715 12.691 1.00 93.56 85 GLY A CA 1
ATOM 701 C C . GLY A 1 85 ? -3.571 -3.808 14.071 1.00 93.56 85 GLY A C 1
ATOM 702 O O . GLY A 1 85 ? -3.964 -4.658 14.871 1.00 93.56 85 GLY A O 1
ATOM 703 N N . ILE A 1 86 ? -2.647 -2.893 14.393 1.00 94.38 86 ILE A N 1
ATOM 704 C CA . ILE A 1 86 ? -1.992 -2.818 15.711 1.00 94.38 86 ILE A CA 1
ATOM 705 C C . ILE A 1 86 ? -3.031 -2.615 16.816 1.00 94.38 86 ILE A C 1
ATOM 707 O O . ILE A 1 86 ? -3.016 -3.341 17.808 1.00 94.38 86 ILE A O 1
ATOM 711 N N . ASN A 1 87 ? -3.976 -1.688 16.636 1.00 90.88 87 ASN A N 1
ATOM 712 C CA . ASN A 1 87 ? -5.035 -1.444 17.618 1.00 90.88 87 ASN A CA 1
ATOM 713 C C . ASN A 1 87 ? -5.896 -2.691 17.863 1.00 90.88 87 ASN A C 1
ATOM 715 O O . ASN A 1 87 ? -6.183 -3.031 19.012 1.00 90.88 87 ASN A O 1
ATOM 719 N N . LEU A 1 88 ? -6.289 -3.398 16.801 1.00 90.56 88 LEU A N 1
ATOM 720 C CA . LEU A 1 88 ? -7.074 -4.628 16.915 1.00 90.56 88 LEU A CA 1
ATOM 721 C C . LEU A 1 88 ? -6.294 -5.750 17.606 1.00 90.56 88 LEU A C 1
ATOM 723 O O . LEU A 1 88 ? -6.860 -6.461 18.441 1.00 90.56 88 LEU A O 1
ATOM 727 N N . TRP A 1 89 ? -5.007 -5.894 17.288 1.00 92.12 89 TRP A N 1
ATOM 728 C CA . TRP A 1 89 ? -4.117 -6.870 17.914 1.00 92.12 89 TRP A CA 1
ATOM 729 C C . TRP A 1 89 ? -3.945 -6.593 19.412 1.00 92.12 89 TRP A C 1
ATOM 731 O O . TRP A 1 89 ? -4.168 -7.480 20.239 1.00 92.12 89 TRP A O 1
ATOM 741 N N . TRP A 1 90 ? -3.662 -5.341 19.773 1.00 90.38 90 TRP A N 1
ATOM 742 C CA . TRP A 1 90 ? -3.460 -4.899 21.152 1.00 90.38 90 TRP A CA 1
ATOM 743 C C . TRP A 1 90 ? -4.717 -5.094 22.015 1.00 90.38 90 TRP A C 1
ATOM 745 O O . TRP A 1 90 ? -4.657 -5.637 23.120 1.00 90.38 90 TRP A O 1
ATOM 755 N N . GLN A 1 91 ? -5.891 -4.745 21.480 1.00 85.25 91 GLN A N 1
ATOM 756 C CA . GLN A 1 91 ? -7.180 -4.976 22.142 1.00 85.25 91 GLN A CA 1
ATOM 757 C C . GLN A 1 91 ? -7.459 -6.468 22.375 1.00 85.25 91 GLN A C 1
ATOM 759 O O . GLN A 1 91 ? -7.975 -6.845 23.429 1.00 85.25 91 GLN A O 1
ATOM 764 N N . ASN A 1 92 ? -7.111 -7.326 21.411 1.00 87.06 92 ASN A N 1
ATOM 765 C CA . ASN A 1 92 ? -7.301 -8.770 21.529 1.00 87.06 92 ASN A CA 1
ATOM 766 C C . ASN A 1 92 ? -6.396 -9.377 22.615 1.00 87.06 92 ASN A C 1
ATOM 768 O O . ASN A 1 92 ? -6.848 -10.218 23.391 1.00 87.06 92 ASN A O 1
ATOM 772 N N . ILE A 1 93 ? -5.148 -8.906 22.722 1.00 87.50 93 ILE A N 1
ATOM 773 C CA . ILE A 1 93 ? -4.204 -9.334 23.765 1.00 87.50 93 ILE A CA 1
ATOM 774 C C . ILE A 1 93 ? -4.736 -9.006 25.163 1.00 87.50 93 ILE A C 1
ATOM 776 O O . ILE A 1 93 ? -4.712 -9.868 26.044 1.00 87.50 93 ILE A O 1
ATOM 780 N N . TYR A 1 94 ? -5.231 -7.786 25.389 1.00 80.56 94 TYR A N 1
ATOM 781 C CA . TYR A 1 94 ? -5.758 -7.418 26.706 1.00 80.56 94 TYR A CA 1
ATOM 782 C C . TYR A 1 94 ? -7.019 -8.179 27.072 1.00 80.56 94 TYR A C 1
ATOM 784 O O . TYR A 1 94 ? -7.128 -8.641 28.206 1.00 80.56 94 TYR A O 1
ATOM 792 N N . LYS A 1 95 ? -7.935 -8.364 26.114 1.00 78.00 95 LYS A N 1
ATOM 793 C CA . LYS A 1 95 ? -9.136 -9.168 26.331 1.00 78.00 95 LYS A CA 1
ATOM 794 C C . LYS A 1 95 ? -8.750 -10.561 26.839 1.00 78.00 95 LYS A C 1
ATOM 796 O O . LYS A 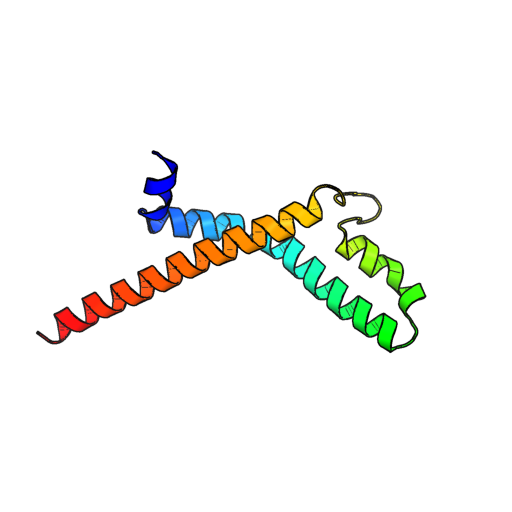1 95 ? -9.234 -10.976 27.887 1.00 78.00 95 LYS A O 1
ATOM 801 N N . ASN A 1 96 ? -7.807 -11.228 26.173 1.00 74.75 96 ASN A N 1
ATOM 802 C CA . ASN A 1 96 ? -7.348 -12.565 26.560 1.00 74.75 96 ASN A CA 1
ATOM 803 C C . ASN A 1 96 ? -6.707 -12.611 27.960 1.00 74.75 96 ASN A C 1
ATOM 805 O O . ASN A 1 96 ? -6.923 -13.577 28.691 1.00 74.75 96 ASN A O 1
ATOM 809 N N . LYS A 1 97 ? -5.957 -11.575 28.367 1.00 74.00 97 LYS A N 1
ATOM 810 C CA . LYS A 1 97 ? -5.401 -11.488 29.731 1.00 74.00 97 LYS A CA 1
ATOM 811 C C . LYS A 1 97 ? -6.494 -11.399 30.799 1.00 74.00 97 LYS A C 1
ATOM 813 O O . LYS A 1 97 ? -6.380 -12.064 31.823 1.00 74.00 97 LYS A O 1
ATOM 818 N N . THR A 1 98 ? -7.542 -10.607 30.567 1.00 77.69 98 THR A N 1
ATOM 819 C CA . THR A 1 98 ? -8.654 -10.459 31.520 1.00 77.69 98 THR A CA 1
ATOM 820 C C . THR A 1 98 ? -9.439 -11.759 31.688 1.00 77.69 98 THR A C 1
ATOM 822 O O . THR A 1 98 ? -9.729 -12.126 32.821 1.00 77.69 98 THR A O 1
ATOM 825 N N . PHE A 1 99 ? -9.731 -12.479 30.596 1.00 75.75 99 PHE A N 1
ATOM 826 C CA . PHE A 1 99 ? -10.399 -13.787 30.677 1.00 75.75 99 PHE A CA 1
ATOM 827 C C . PHE A 1 99 ? -9.571 -14.788 31.493 1.00 75.75 99 PHE A C 1
ATOM 829 O O . PHE A 1 99 ? -10.062 -15.315 32.484 1.00 75.75 99 PHE A O 1
ATOM 836 N N . ARG A 1 100 ? -8.276 -14.935 31.181 1.00 77.19 100 ARG A N 1
ATOM 837 C CA . ARG A 1 100 ? -7.395 -15.883 31.882 1.00 77.19 100 ARG A CA 1
ATOM 838 C C . ARG A 1 100 ? -7.253 -15.611 33.386 1.00 77.19 100 ARG A C 1
ATOM 840 O O . ARG A 1 100 ? -7.025 -16.539 34.149 1.00 77.19 100 ARG A O 1
ATOM 847 N N . ASN A 1 101 ? -7.338 -14.358 33.830 1.00 75.31 101 ASN A N 1
ATOM 848 C CA . ASN A 1 101 ? -7.257 -14.036 35.259 1.00 75.31 101 ASN A CA 1
ATOM 849 C C . ASN A 1 101 ? -8.539 -14.386 36.031 1.00 75.31 101 ASN A C 1
ATOM 851 O O . ASN A 1 101 ? -8.448 -14.653 37.224 1.00 75.31 101 ASN A O 1
ATOM 855 N N . ASN A 1 102 ? -9.704 -14.385 35.376 1.00 72.88 102 ASN A N 1
ATOM 856 C CA . ASN A 1 102 ? -10.968 -14.755 36.015 1.00 72.88 102 ASN A CA 1
ATOM 857 C C . ASN A 1 102 ? -11.140 -16.273 36.141 1.00 72.88 102 ASN A C 1
ATOM 859 O O . ASN A 1 102 ? -11.755 -16.711 37.099 1.00 72.88 102 ASN A O 1
ATOM 863 N N . ASP A 1 103 ? -10.576 -17.063 35.224 1.00 76.81 103 ASP A N 1
ATOM 864 C CA . ASP A 1 103 ? -10.663 -18.533 35.279 1.00 76.81 103 ASP A CA 1
ATOM 865 C C . ASP A 1 103 ? -9.759 -19.152 36.369 1.00 76.81 103 ASP A C 1
ATOM 867 O O . ASP A 1 103 ? -9.948 -20.298 36.762 1.00 76.81 103 ASP A O 1
ATOM 871 N N . ASN A 1 104 ? -8.761 -18.399 36.849 1.00 72.69 104 ASN A N 1
ATOM 872 C CA . ASN A 1 104 ? -7.795 -18.831 37.868 1.00 72.69 104 ASN A CA 1
ATOM 873 C C . ASN A 1 104 ? -8.134 -18.335 39.291 1.00 72.69 104 ASN A C 1
ATOM 875 O O . ASN A 1 104 ? -7.290 -18.450 40.183 1.00 72.69 104 ASN A O 1
ATOM 879 N N . LYS A 1 105 ? -9.305 -17.723 39.496 1.00 63.72 105 LYS A N 1
ATOM 880 C CA . LYS A 1 105 ? -9.765 -17.184 40.782 1.00 63.72 105 LYS A CA 1
ATOM 881 C C . LYS A 1 105 ? -11.020 -17.914 41.239 1.00 63.72 105 LYS A C 1
ATOM 883 O O . LYS A 1 105 ? -11.112 -18.166 42.458 1.00 63.72 105 LYS A O 1
#

pLDDT: mean 88.69, std 11.9, range [45.25, 97.88]

Foldseek 3Di:
DVVVVCLVDLVNLVVVLVVLVVVLVVLLVLLVVLVVVLVVCVVVVNNVVSVVSVCVNCVNPPVDRCNVCSVVSNVVSVVSNVVSVVSNVVVVVVVVVVVVVVVVD

Sequence (105 aa):
MKLINLFNNQKLLRHLHRQLAPIMLLPILITLFTGIFFELAINMDKGDNFLWLLSWHRGNFGLINLEKFYPFLNGFGLLILTISGINLWWQNIYKNKTFRNNDNK

Radius of gyration: 19.91 Å; chains: 1; bounding box: 38×34×62 Å